Protein AF-A0AAJ5NMN6-F1 (afdb_monomer_lite)

Radius of gyration: 19.34 Å; chains: 1; bounding box: 38×42×44 Å

Secondary structure (DSSP, 8-state):
-HHHHHHHHHHTTT-HHHHHHHHHTHHHHTGGGGS-HHHHHHHH-THHHHHHHHHHHHHHHTSSS---HHHHHHHHHHHHHHHHTT--PPPTTHHHHH-

Structure (mmCIF, N/CA/C/O backbone):
data_AF-A0AAJ5NMN6-F1
#
_entry.id   AF-A0AAJ5NMN6-F1
#
loop_
_atom_site.group_PDB
_atom_site.id
_atom_site.type_symbol
_atom_site.label_atom_id
_atom_site.label_alt_id
_atom_site.label_comp_id
_atom_site.label_asym_id
_atom_site.label_entity_id
_atom_site.label_seq_id
_atom_site.pdbx_PDB_ins_code
_atom_site.Cartn_x
_atom_site.Cartn_y
_atom_site.Cartn_z
_atom_site.occupancy
_atom_site.B_iso_or_equiv
_atom_site.auth_seq_id
_atom_site.auth_comp_id
_atom_site.auth_asym_id
_atom_site.auth_atom_id
_atom_site.pdbx_PDB_model_num
ATOM 1 N N . MET A 1 1 ? 6.728 -6.094 -23.719 1.00 72.69 1 MET A N 1
ATOM 2 C CA . MET A 1 1 ? 5.917 -7.270 -23.330 1.00 72.69 1 MET A CA 1
ATOM 3 C C . MET A 1 1 ? 6.771 -8.477 -22.956 1.00 72.69 1 MET A C 1
ATOM 5 O O . MET A 1 1 ? 6.349 -9.196 -22.069 1.00 72.69 1 MET A O 1
ATOM 9 N N . GLN A 1 2 ? 7.993 -8.619 -23.491 1.00 85.31 2 GLN A N 1
ATOM 10 C CA . GLN A 1 2 ? 8.914 -9.733 -23.201 1.00 85.31 2 GLN A CA 1
ATOM 11 C C . GLN A 1 2 ? 8.975 -10.175 -21.722 1.00 85.31 2 GLN A C 1
ATOM 13 O O . GLN A 1 2 ? 8.750 -11.344 -21.428 1.00 85.31 2 GLN A O 1
ATOM 18 N N . ASN A 1 3 ? 9.162 -9.245 -20.777 1.00 91.00 3 ASN A N 1
ATOM 19 C CA . ASN A 1 3 ? 9.215 -9.590 -19.348 1.00 91.00 3 ASN A CA 1
ATOM 20 C C . ASN A 1 3 ? 7.878 -10.121 -18.785 1.00 91.00 3 ASN A C 1
ATOM 22 O O . ASN A 1 3 ? 7.880 -10.946 -17.872 1.00 91.00 3 ASN A O 1
ATOM 26 N N . LEU A 1 4 ? 6.733 -9.657 -19.304 1.00 92.81 4 LEU A N 1
ATOM 27 C CA . LEU A 1 4 ? 5.417 -10.169 -18.906 1.00 92.81 4 LEU A CA 1
ATOM 28 C C . LEU A 1 4 ? 5.199 -11.584 -19.453 1.00 92.81 4 LEU A C 1
ATOM 30 O O . LEU A 1 4 ? 4.680 -12.439 -18.739 1.00 92.81 4 LEU A O 1
ATOM 34 N N . ASP A 1 5 ? 5.648 -11.848 -20.678 1.00 94.56 5 ASP A N 1
ATOM 35 C CA . ASP A 1 5 ? 5.539 -13.170 -21.296 1.00 94.56 5 ASP A CA 1
ATOM 36 C C . ASP A 1 5 ? 6.428 -14.198 -20.581 1.00 94.56 5 ASP A C 1
ATOM 38 O O . ASP A 1 5 ? 6.017 -15.334 -20.353 1.00 94.56 5 ASP A O 1
ATOM 42 N N . GLU A 1 6 ? 7.627 -13.806 -20.147 1.00 96.31 6 GLU A N 1
ATOM 43 C CA . GLU A 1 6 ? 8.489 -14.638 -19.297 1.00 96.31 6 GLU A CA 1
ATOM 44 C C . GLU A 1 6 ? 7.861 -14.910 -17.924 1.00 96.31 6 GLU A C 1
ATOM 46 O O . GLU A 1 6 ? 7.870 -16.047 -17.441 1.00 96.31 6 GLU A O 1
ATOM 51 N N . PHE A 1 7 ? 7.255 -13.890 -17.310 1.00 94.62 7 PHE A N 1
ATOM 52 C CA . PHE A 1 7 ? 6.501 -14.049 -16.069 1.00 94.62 7 PHE A CA 1
ATOM 53 C C . PHE A 1 7 ? 5.329 -15.028 -16.240 1.00 94.62 7 PHE A C 1
ATOM 55 O O . PHE A 1 7 ? 5.147 -15.922 -15.409 1.00 94.62 7 PHE A O 1
ATOM 62 N N . ALA A 1 8 ? 4.586 -14.917 -17.343 1.00 95.94 8 ALA A N 1
ATOM 63 C CA . ALA A 1 8 ? 3.493 -15.816 -17.692 1.00 95.94 8 ALA A CA 1
ATOM 64 C C . ALA A 1 8 ? 3.973 -17.254 -17.928 1.00 95.94 8 ALA A C 1
ATOM 66 O O . ALA A 1 8 ? 3.357 -18.185 -17.415 1.00 95.94 8 ALA A O 1
ATOM 67 N N . LYS A 1 9 ? 5.103 -17.456 -18.616 1.00 96.69 9 LYS A N 1
ATOM 68 C CA . LYS A 1 9 ? 5.703 -18.790 -18.800 1.00 96.69 9 LYS A CA 1
ATOM 69 C C . LYS A 1 9 ? 6.066 -19.441 -17.468 1.00 96.69 9 LYS A C 1
ATOM 71 O O . LYS A 1 9 ? 5.803 -20.622 -17.271 1.00 96.69 9 LYS A O 1
ATOM 76 N N . LYS A 1 10 ? 6.642 -18.671 -16.542 1.00 97.12 10 LYS A N 1
ATOM 77 C CA . LYS A 1 10 ? 7.091 -19.189 -15.243 1.00 97.12 10 LYS A CA 1
ATOM 78 C C . LYS A 1 10 ? 5.938 -19.479 -14.278 1.00 97.12 10 LYS A C 1
ATOM 80 O O . LYS A 1 10 ? 6.000 -20.455 -13.537 1.00 97.12 10 LYS A O 1
ATOM 8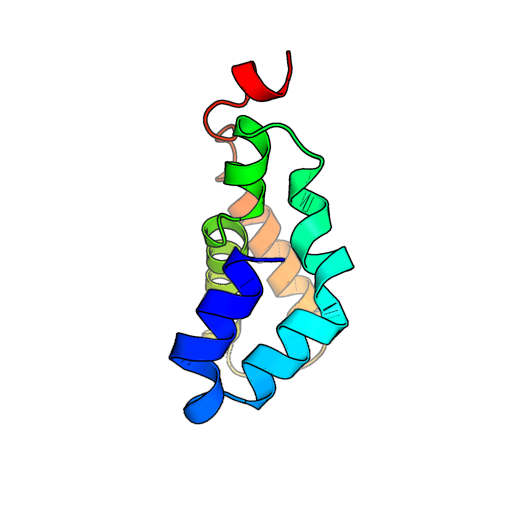5 N N . TRP A 1 11 ? 4.909 -18.631 -14.252 1.00 97.12 11 TRP A N 1
ATOM 86 C CA . TRP A 1 11 ? 3.872 -18.663 -13.209 1.00 97.12 11 TRP A CA 1
ATOM 87 C C . TRP A 1 11 ? 2.459 -18.956 -13.711 1.00 97.12 11 TRP A C 1
ATOM 89 O O . TRP A 1 11 ? 1.570 -19.194 -12.893 1.00 97.12 11 TRP A O 1
ATOM 99 N N . GLY A 1 12 ? 2.234 -18.981 -15.022 1.00 95.56 12 GLY A N 1
ATOM 100 C CA . GLY A 1 12 ? 0.904 -19.108 -15.618 1.00 95.56 12 GLY A CA 1
ATOM 101 C C . GLY A 1 12 ? 0.200 -20.418 -15.311 1.00 95.56 12 GLY A C 1
ATOM 102 O O . GLY A 1 12 ? -1.014 -20.409 -15.140 1.00 95.56 12 GLY A O 1
ATOM 103 N N .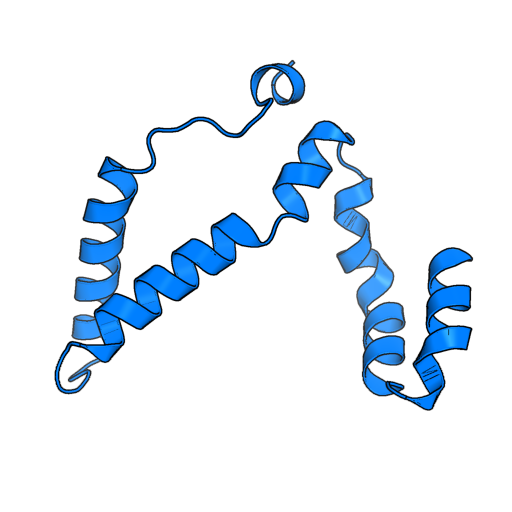 GLN A 1 13 ? 0.942 -21.514 -15.135 1.00 96.25 13 GLN A N 1
ATOM 104 C CA . GLN A 1 13 ? 0.346 -22.785 -14.720 1.00 96.25 13 GLN A CA 1
ATOM 105 C C . GLN A 1 13 ? -0.185 -22.724 -13.281 1.00 96.25 13 GLN A C 1
ATOM 107 O O . GLN A 1 13 ? -1.260 -23.240 -12.990 1.00 96.25 13 GLN A O 1
ATOM 112 N N . LYS A 1 14 ? 0.555 -22.074 -12.373 1.00 97.69 14 LYS A N 1
ATOM 113 C CA . LYS A 1 14 ? 0.204 -22.005 -10.948 1.00 97.69 14 LYS A CA 1
ATOM 114 C C . LYS A 1 14 ? -0.827 -20.914 -10.649 1.00 97.69 14 LYS A C 1
ATOM 116 O O . LYS A 1 14 ? -1.647 -21.076 -9.751 1.00 97.69 14 LYS A O 1
ATOM 121 N N . TYR A 1 15 ? -0.777 -19.804 -11.384 1.00 97.50 15 TYR A N 1
ATOM 122 C CA . TYR A 1 15 ? -1.592 -18.615 -11.131 1.00 97.50 15 TYR A CA 1
ATOM 123 C C .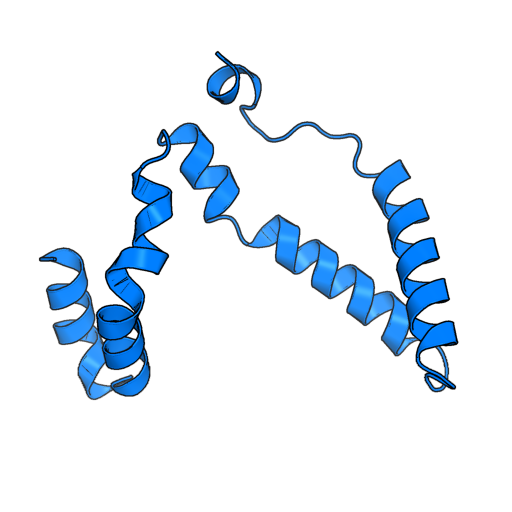 TYR A 1 15 ? -2.226 -18.044 -12.416 1.00 97.50 15 TYR A C 1
ATOM 125 O O . TYR A 1 15 ? -2.000 -16.876 -12.750 1.00 97.50 15 TYR A O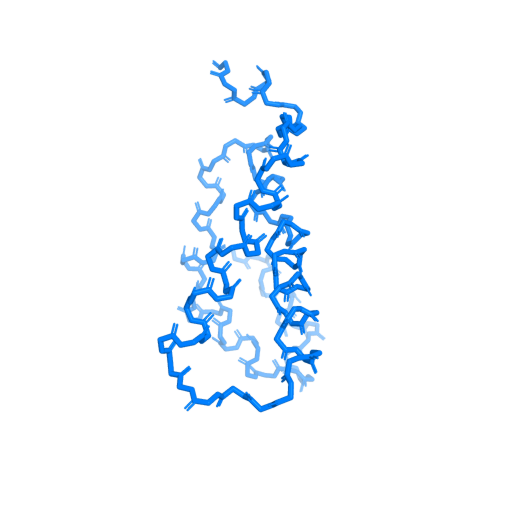 1
ATOM 133 N N . PRO A 1 16 ? -3.059 -18.820 -13.133 1.00 96.12 16 PRO A N 1
ATOM 134 C CA . PRO A 1 16 ? -3.604 -18.416 -14.433 1.00 96.12 16 PRO A CA 1
ATOM 135 C C . PRO A 1 16 ? -4.448 -17.134 -14.358 1.00 96.12 16 PRO A C 1
ATOM 137 O O . PRO A 1 16 ? -4.324 -16.253 -15.209 1.00 96.12 16 PRO A O 1
ATOM 140 N N . SER A 1 17 ? -5.250 -16.970 -13.300 1.00 97.19 17 SER A N 1
ATOM 141 C CA . SER A 1 17 ? -6.073 -15.768 -13.098 1.00 97.19 17 SER A CA 1
ATOM 142 C C . SER A 1 17 ? -5.239 -14.505 -12.874 1.00 97.19 17 SER A C 1
ATOM 144 O O . SER A 1 17 ? -5.629 -13.427 -13.321 1.00 97.19 17 SER A O 1
ATOM 146 N N . ILE A 1 18 ? -4.078 -14.630 -12.216 1.00 96.06 18 ILE A N 1
ATOM 147 C CA . ILE A 1 18 ? -3.158 -13.503 -12.009 1.00 96.06 18 ILE A CA 1
ATOM 148 C C . ILE A 1 18 ? -2.596 -13.069 -13.360 1.00 96.06 18 ILE A C 1
ATOM 150 O O . ILE A 1 18 ? -2.676 -11.890 -13.694 1.00 96.06 18 ILE A O 1
ATOM 154 N N . ILE A 1 19 ? -2.100 -14.014 -14.165 1.00 96.62 19 ILE A N 1
ATOM 155 C CA . ILE A 1 19 ? -1.576 -13.723 -15.506 1.00 96.62 19 ILE A CA 1
ATOM 156 C C . ILE A 1 19 ? -2.636 -13.049 -16.382 1.00 96.62 19 ILE A C 1
ATOM 158 O O . ILE A 1 19 ? -2.363 -12.010 -16.981 1.00 96.62 19 ILE A O 1
ATOM 162 N N . LYS A 1 20 ? -3.865 -13.579 -16.404 1.00 96.25 20 LYS A N 1
ATOM 163 C CA . LYS A 1 20 ? -4.978 -12.982 -17.155 1.00 96.25 20 LYS A CA 1
ATOM 164 C C . LYS A 1 20 ? -5.239 -11.530 -16.739 1.00 96.25 20 LYS A C 1
ATOM 166 O O . LYS A 1 20 ? -5.396 -10.671 -17.600 1.00 96.25 20 LYS A O 1
ATOM 171 N N . SER A 1 21 ? -5.252 -11.254 -15.434 1.00 97.00 21 SER A N 1
ATOM 172 C CA . SER A 1 21 ? -5.431 -9.898 -14.905 1.00 97.00 21 SER A CA 1
ATOM 173 C C . SER A 1 21 ? -4.285 -8.961 -15.300 1.00 97.00 21 SER A C 1
ATOM 175 O O . SER A 1 21 ? -4.537 -7.816 -15.671 1.00 97.00 21 SER A O 1
ATOM 177 N N . TRP A 1 22 ? -3.038 -9.443 -15.294 1.00 95.81 22 TRP A N 1
ATOM 178 C CA . TRP A 1 22 ? -1.888 -8.655 -15.743 1.00 95.81 22 TRP A CA 1
ATOM 179 C C . TRP A 1 22 ? -1.994 -8.251 -17.209 1.00 95.81 22 TRP A C 1
ATOM 181 O O . TRP A 1 22 ? -1.768 -7.085 -17.506 1.00 95.81 22 TRP A O 1
ATOM 191 N N . TYR A 1 23 ? -2.357 -9.170 -18.110 1.00 95.50 23 TYR A N 1
ATOM 192 C CA . TYR A 1 23 ? -2.548 -8.832 -19.525 1.00 95.50 23 TYR A CA 1
ATOM 193 C C . TYR A 1 23 ? -3.720 -7.867 -19.731 1.00 95.50 23 TYR A C 1
ATOM 195 O O . TYR A 1 23 ? -3.579 -6.898 -20.471 1.00 95.50 23 TYR A O 1
ATOM 203 N N . ALA A 1 24 ? -4.848 -8.092 -19.049 1.00 96.69 24 ALA A N 1
ATOM 204 C CA . ALA A 1 24 ? -6.034 -7.243 -19.172 1.00 96.69 24 ALA A CA 1
ATOM 205 C C . ALA A 1 24 ? -5.784 -5.800 -18.700 1.00 96.69 24 ALA A C 1
ATOM 207 O O . ALA A 1 24 ? -6.239 -4.858 -19.339 1.00 96.69 24 ALA A O 1
ATOM 208 N N . ASN A 1 25 ? -5.030 -5.628 -17.611 1.00 95.88 25 ASN A N 1
ATOM 209 C CA . ASN A 1 25 ? -4.787 -4.326 -16.985 1.00 95.88 25 ASN A CA 1
ATOM 210 C C . ASN A 1 25 ? -3.385 -3.770 -17.284 1.00 95.88 25 ASN A C 1
ATOM 212 O O . ASN A 1 25 ? -2.944 -2.820 -16.639 1.00 95.88 25 ASN A O 1
ATOM 216 N N . PHE A 1 26 ? -2.653 -4.353 -18.241 1.00 93.56 26 PHE A N 1
ATOM 217 C CA . PHE A 1 26 ? -1.231 -4.058 -18.437 1.00 93.56 26 PHE A CA 1
ATOM 218 C C . PHE A 1 26 ? -0.966 -2.570 -18.677 1.00 93.56 26 PHE A C 1
ATOM 220 O O . PHE A 1 26 ? -0.047 -2.008 -18.087 1.00 93.56 26 PHE A O 1
ATOM 227 N N . ALA A 1 27 ? -1.779 -1.918 -19.511 1.00 92.94 27 ALA A N 1
ATOM 228 C CA . ALA A 1 27 ? -1.626 -0.499 -19.831 1.00 92.94 27 ALA A CA 1
ATOM 229 C C . ALA A 1 27 ? -1.753 0.401 -18.586 1.00 92.94 27 ALA A C 1
ATOM 231 O O . ALA A 1 27 ? -0.946 1.309 -18.379 1.00 92.94 27 ALA A O 1
ATOM 232 N N . GLU A 1 28 ? -2.721 0.115 -17.716 1.00 92.88 28 GLU A N 1
ATOM 233 C CA . GLU A 1 28 ? -2.914 0.848 -16.465 1.00 92.88 28 GLU A CA 1
ATOM 234 C C . GLU A 1 28 ? -1.760 0.576 -15.492 1.00 92.88 28 GLU A C 1
ATOM 236 O O . GLU A 1 28 ? -1.087 1.504 -15.040 1.00 92.88 28 GLU A O 1
ATOM 241 N N . LEU A 1 29 ? -1.438 -0.702 -15.271 1.00 90.94 29 LEU A N 1
ATOM 242 C CA . LEU A 1 29 ? -0.374 -1.132 -14.360 1.00 90.94 29 LEU A CA 1
ATOM 243 C C . LEU A 1 29 ? 1.014 -0.644 -14.775 1.00 90.94 29 LEU A C 1
ATOM 245 O O . LEU A 1 29 ? 1.898 -0.551 -13.932 1.00 90.94 29 LEU A O 1
ATOM 249 N N . THR A 1 30 ? 1.226 -0.331 -16.052 1.00 92.00 30 THR A N 1
ATOM 250 C CA . THR A 1 30 ? 2.502 0.174 -16.576 1.00 92.00 30 THR A CA 1
ATOM 251 C C . THR A 1 30 ? 2.541 1.690 -16.725 1.00 92.00 30 THR A C 1
ATOM 253 O O . THR A 1 30 ? 3.597 2.240 -17.035 1.00 92.00 30 THR A O 1
ATOM 256 N N . THR A 1 31 ? 1.445 2.400 -16.445 1.00 92.06 31 THR A N 1
ATOM 257 C CA . THR A 1 31 ? 1.386 3.864 -16.586 1.00 92.06 31 THR A CA 1
ATOM 258 C C . THR A 1 31 ? 2.442 4.565 -15.732 1.00 92.06 31 THR A C 1
ATOM 260 O O . THR A 1 31 ? 3.012 5.567 -16.163 1.00 92.06 31 THR A O 1
ATOM 263 N N . PHE A 1 32 ? 2.793 4.002 -14.571 1.00 89.00 32 PHE A N 1
ATOM 264 C CA . PHE A 1 32 ? 3.821 4.581 -13.708 1.00 89.00 32 PHE A CA 1
ATOM 265 C C . PHE A 1 32 ? 5.224 4.603 -14.344 1.00 89.00 32 PHE A C 1
ATOM 267 O O . PHE A 1 32 ? 6.066 5.397 -13.927 1.00 89.00 32 PHE A O 1
ATOM 274 N N . PHE A 1 33 ? 5.491 3.793 -15.379 1.00 91.12 33 PHE A N 1
ATOM 275 C CA . PHE A 1 33 ? 6.757 3.855 -16.115 1.00 91.12 33 PHE A CA 1
ATOM 276 C C . PHE A 1 33 ? 6.936 5.168 -16.888 1.00 91.12 33 PHE A C 1
ATOM 278 O O . PHE A 1 33 ? 8.061 5.499 -17.250 1.00 91.12 33 PHE A O 1
ATOM 285 N N . LYS A 1 34 ? 5.874 5.954 -17.094 1.00 91.75 34 LYS A N 1
ATOM 286 C CA . LYS A 1 34 ? 5.982 7.301 -17.676 1.00 91.75 34 LYS A CA 1
ATOM 287 C C . LYS A 1 34 ? 6.718 8.287 -16.761 1.00 91.75 34 LYS A C 1
ATOM 289 O O . LYS A 1 34 ? 7.223 9.290 -17.247 1.00 91.75 34 LYS A O 1
ATOM 294 N N . TYR A 1 35 ? 6.795 8.007 -15.460 1.00 90.19 35 TYR A N 1
ATOM 295 C CA . TYR A 1 35 ? 7.498 8.854 -14.498 1.00 90.19 35 TYR A CA 1
ATOM 296 C C . TYR A 1 35 ? 9.004 8.543 -14.435 1.00 90.19 35 TYR A C 1
ATOM 298 O O . TYR A 1 35 ? 9.400 7.409 -14.741 1.00 90.19 35 TYR A O 1
ATOM 306 N N . PRO A 1 36 ? 9.843 9.502 -13.992 1.00 90.38 36 PRO A N 1
ATOM 307 C CA . PRO A 1 36 ? 11.265 9.281 -13.724 1.00 90.38 36 PRO A CA 1
ATOM 308 C C . PRO A 1 36 ? 11.503 8.158 -12.713 1.00 90.38 36 PRO A C 1
ATOM 310 O O . PRO A 1 36 ? 10.659 7.890 -11.852 1.00 90.38 36 PRO A O 1
ATOM 313 N N . TYR A 1 37 ? 12.657 7.500 -12.806 1.00 88.06 37 TYR A N 1
ATOM 314 C CA . TYR A 1 37 ? 13.003 6.346 -11.972 1.00 88.06 37 TYR A CA 1
ATOM 315 C C . TYR A 1 37 ? 12.902 6.654 -10.470 1.00 88.06 37 TYR A C 1
ATOM 317 O O . TYR A 1 37 ? 12.374 5.853 -9.696 1.00 88.06 37 TYR A O 1
ATOM 325 N N . GLU A 1 38 ? 13.325 7.850 -10.081 1.00 85.69 38 GLU A N 1
ATOM 326 C CA . GLU A 1 38 ? 13.320 8.382 -8.723 1.00 85.69 38 GLU A CA 1
ATOM 327 C C . GLU A 1 38 ? 11.899 8.454 -8.153 1.00 85.69 38 GLU A C 1
ATOM 329 O O . GLU A 1 38 ? 11.674 8.111 -6.992 1.00 85.69 38 GLU A O 1
ATOM 334 N N . LEU A 1 39 ? 10.921 8.824 -8.986 1.00 87.31 39 LEU A N 1
ATOM 335 C CA . LEU A 1 39 ? 9.514 8.897 -8.596 1.00 87.31 39 LEU A CA 1
ATOM 336 C C . LEU A 1 39 ? 8.844 7.517 -8.604 1.00 87.31 39 LEU A C 1
ATOM 338 O O . LEU A 1 39 ? 7.998 7.241 -7.751 1.00 87.31 39 LEU A O 1
ATOM 342 N N . ARG A 1 40 ? 9.250 6.608 -9.503 1.00 89.38 40 ARG A N 1
ATOM 343 C CA . ARG A 1 40 ? 8.710 5.235 -9.541 1.00 89.38 40 ARG A CA 1
ATOM 344 C C . ARG A 1 40 ? 8.891 4.528 -8.204 1.00 89.38 40 ARG A C 1
ATOM 346 O O . ARG A 1 40 ? 7.970 3.835 -7.781 1.00 89.38 40 ARG A O 1
ATOM 353 N N . GLN A 1 41 ? 10.021 4.743 -7.522 1.00 85.31 41 GLN A N 1
ATOM 354 C CA . GLN A 1 41 ? 10.267 4.167 -6.196 1.00 85.31 41 GLN A CA 1
ATOM 355 C C . GLN A 1 41 ? 9.209 4.572 -5.174 1.00 85.31 41 GLN A C 1
ATOM 357 O O . GLN A 1 41 ? 8.727 3.724 -4.423 1.00 85.31 41 GLN A O 1
ATOM 362 N N . ALA A 1 42 ? 8.803 5.841 -5.171 1.00 84.94 42 ALA A N 1
ATOM 363 C CA . ALA A 1 42 ? 7.742 6.314 -4.290 1.00 84.94 42 ALA A CA 1
ATOM 364 C C . ALA A 1 42 ? 6.376 5.698 -4.645 1.00 84.94 42 ALA A C 1
ATOM 366 O O . ALA A 1 42 ? 5.586 5.432 -3.744 1.00 84.94 42 ALA A O 1
ATOM 367 N N . ILE A 1 43 ? 6.123 5.425 -5.931 1.00 87.56 43 ILE A N 1
ATOM 368 C CA . ILE A 1 43 ? 4.860 4.854 -6.424 1.00 87.56 43 ILE A CA 1
ATOM 369 C C . ILE A 1 43 ? 4.748 3.356 -6.111 1.00 87.56 43 ILE A C 1
ATOM 371 O O . ILE A 1 43 ? 3.746 2.926 -5.544 1.00 87.56 43 ILE A O 1
ATOM 375 N N . TYR A 1 44 ? 5.752 2.541 -6.463 1.00 85.12 44 TYR A N 1
ATOM 376 C CA . TYR A 1 44 ? 5.666 1.085 -6.269 1.00 85.12 44 TYR A CA 1
ATOM 377 C C . TYR A 1 44 ? 5.859 0.667 -4.805 1.00 85.12 44 TYR A C 1
ATOM 379 O O . TYR A 1 44 ? 5.576 -0.478 -4.440 1.00 85.12 44 TYR A O 1
ATOM 387 N N . THR A 1 45 ? 6.360 1.563 -3.947 1.00 84.19 45 THR A N 1
ATOM 388 C CA . THR A 1 45 ? 6.538 1.260 -2.527 1.00 84.19 45 THR A CA 1
ATOM 389 C C . THR A 1 45 ? 5.190 1.265 -1.813 1.00 84.19 45 THR A C 1
ATOM 391 O O . THR A 1 45 ? 4.628 2.303 -1.474 1.00 84.19 45 THR A O 1
ATOM 394 N N . ILE A 1 46 ? 4.705 0.071 -1.480 1.00 85.12 46 ILE A N 1
ATOM 395 C CA . ILE A 1 46 ? 3.426 -0.122 -0.783 1.00 85.12 46 ILE A CA 1
ATOM 396 C C . ILE A 1 46 ? 3.460 0.248 0.709 1.00 85.12 46 ILE A C 1
ATOM 398 O O . ILE A 1 46 ? 2.409 0.264 1.348 1.00 85.12 46 ILE A O 1
ATOM 402 N N . ASN A 1 47 ? 4.632 0.558 1.279 1.00 86.19 47 ASN A N 1
ATOM 403 C CA . ASN A 1 47 ? 4.798 0.812 2.718 1.00 86.19 47 ASN A CA 1
ATOM 404 C C . ASN A 1 47 ? 3.897 1.942 3.228 1.00 86.19 47 ASN A C 1
ATOM 406 O O . ASN A 1 47 ? 3.300 1.806 4.296 1.00 86.19 47 ASN A O 1
ATOM 410 N N . SER A 1 48 ? 3.757 3.029 2.466 1.00 85.62 48 SER A N 1
ATOM 411 C CA . SER A 1 48 ? 2.912 4.165 2.851 1.00 85.62 48 SER A CA 1
ATOM 412 C C . SER A 1 48 ? 1.447 3.737 2.973 1.00 85.62 48 SER A C 1
ATOM 414 O O . SER A 1 48 ? 0.847 3.889 4.036 1.00 85.62 48 SER A O 1
ATOM 416 N N . ILE A 1 49 ? 0.903 3.076 1.948 1.00 88.88 49 ILE A N 1
ATOM 417 C CA . ILE A 1 49 ? -0.481 2.575 1.946 1.00 88.88 49 ILE A CA 1
ATOM 418 C C . ILE A 1 49 ? -0.682 1.495 3.022 1.00 88.88 49 ILE A C 1
AT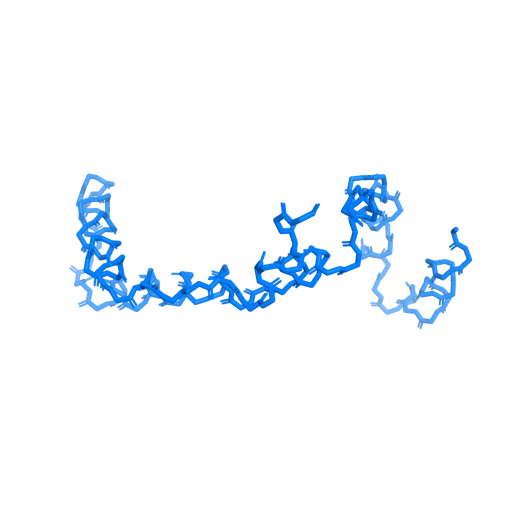OM 420 O O . ILE A 1 49 ? -1.676 1.503 3.749 1.00 88.88 49 ILE A O 1
ATOM 424 N N . GLN A 1 50 ? 0.272 0.575 3.187 1.00 91.44 50 GLN A N 1
ATOM 425 C CA . GLN A 1 50 ? 0.212 -0.461 4.221 1.00 91.44 50 GLN A CA 1
ATOM 426 C C . GLN A 1 50 ? 0.244 0.123 5.635 1.00 91.44 50 GLN A C 1
ATOM 428 O O . GLN A 1 50 ? -0.485 -0.358 6.503 1.00 91.44 50 GLN A O 1
ATOM 433 N N . SER A 1 51 ? 1.056 1.155 5.877 1.00 90.62 51 SER A N 1
ATOM 434 C CA . SER A 1 51 ? 1.136 1.829 7.175 1.00 90.62 51 SER A CA 1
ATOM 435 C C . SER A 1 51 ? -0.186 2.506 7.542 1.00 90.62 51 SER A C 1
ATOM 437 O O . SER A 1 51 ? -0.665 2.323 8.663 1.00 90.62 51 SER A O 1
ATOM 439 N N . VAL A 1 52 ? -0.833 3.169 6.577 1.00 91.50 52 VAL A N 1
ATOM 440 C CA . VAL A 1 52 ? -2.182 3.738 6.715 1.00 91.50 52 VAL A CA 1
ATOM 441 C C . VAL A 1 52 ? -3.200 2.636 7.016 1.00 91.50 52 VAL A C 1
ATOM 443 O O . VAL A 1 52 ? -3.918 2.706 8.011 1.00 91.50 52 VAL A O 1
ATOM 446 N N . ASN A 1 53 ? -3.217 1.562 6.224 1.00 91.81 53 ASN A N 1
ATOM 447 C CA . ASN A 1 53 ? -4.136 0.440 6.432 1.00 91.81 53 ASN A CA 1
ATOM 448 C C . ASN A 1 53 ? -3.950 -0.219 7.807 1.00 91.81 53 ASN A C 1
ATOM 450 O O . ASN A 1 53 ? -4.924 -0.580 8.470 1.00 91.81 53 ASN A O 1
ATOM 454 N N . LYS A 1 54 ? -2.702 -0.363 8.263 1.00 92.38 54 LYS A N 1
ATOM 455 C CA . LYS A 1 54 ? -2.374 -0.884 9.595 1.00 92.38 54 LYS A CA 1
ATOM 456 C C . LYS A 1 54 ? -2.873 0.051 10.695 1.00 92.38 54 LYS A C 1
ATOM 458 O O . LYS A 1 54 ? -3.416 -0.431 11.688 1.00 92.38 54 LYS A O 1
ATOM 463 N N . LEU A 1 55 ? -2.714 1.362 10.519 1.00 91.75 55 LEU A N 1
ATOM 464 C CA . LEU A 1 55 ? -3.194 2.377 11.453 1.00 91.75 55 LEU A CA 1
ATOM 465 C C . LEU A 1 55 ? -4.722 2.336 11.589 1.00 91.75 55 LEU A C 1
ATOM 467 O O . LEU A 1 55 ? -5.222 2.305 12.714 1.00 91.75 55 LEU A O 1
ATOM 471 N N . ILE A 1 56 ? -5.451 2.272 10.471 1.00 89.50 56 ILE A N 1
ATOM 472 C CA . ILE A 1 56 ? -6.916 2.158 10.468 1.00 89.50 56 ILE A CA 1
ATOM 473 C C . ILE A 1 56 ? -7.332 0.880 11.199 1.00 89.50 56 ILE A C 1
ATOM 475 O O . ILE A 1 56 ? -8.054 0.952 12.189 1.00 89.50 56 ILE A O 1
ATOM 479 N N . LYS A 1 57 ? -6.806 -0.285 10.788 1.00 89.50 57 LYS A N 1
ATOM 480 C CA . LYS A 1 57 ? -7.134 -1.583 11.408 1.00 89.50 57 LYS A CA 1
ATOM 481 C C . LYS A 1 57 ? -6.867 -1.603 12.913 1.00 89.50 57 LYS A C 1
ATOM 483 O O . LYS A 1 57 ? -7.659 -2.156 13.668 1.00 89.50 57 LYS A O 1
ATOM 488 N N . LYS A 1 58 ? -5.757 -1.008 13.364 1.00 89.06 58 LYS A N 1
ATOM 489 C CA . LYS A 1 58 ? -5.410 -0.938 14.791 1.00 89.06 58 LYS A CA 1
ATOM 490 C C . LYS A 1 58 ? -6.439 -0.132 15.588 1.00 89.06 58 LYS A C 1
ATOM 492 O O . LYS A 1 58 ? -6.799 -0.546 16.687 1.00 89.06 58 LYS A O 1
ATOM 497 N N . ASN A 1 59 ? -6.885 1.005 15.059 1.00 86.50 59 ASN A N 1
ATOM 498 C CA . ASN A 1 59 ? -7.789 1.909 15.773 1.00 86.50 59 ASN A CA 1
ATOM 499 C C . ASN A 1 59 ? -9.260 1.500 15.678 1.00 86.50 59 ASN A C 1
ATOM 501 O O . ASN A 1 59 ? -10.037 1.877 16.548 1.00 86.50 59 ASN A O 1
ATOM 505 N N . THR A 1 60 ? -9.644 0.708 14.676 1.00 85.69 60 THR A N 1
ATOM 506 C CA . THR A 1 60 ? -11.005 0.167 14.573 1.00 85.69 60 THR A CA 1
ATOM 507 C C . THR A 1 60 ? -11.177 -1.128 15.363 1.00 85.69 60 THR A C 1
ATOM 509 O O . THR A 1 60 ? -12.208 -1.309 16.000 1.00 85.69 60 THR A O 1
ATOM 512 N N . LYS A 1 61 ? -10.162 -2.005 15.408 1.00 83.50 61 LYS A N 1
ATOM 513 C CA . LYS A 1 61 ? -10.237 -3.301 16.113 1.00 83.50 61 LYS A CA 1
ATOM 514 C C . LYS A 1 61 ? -10.409 -3.173 17.633 1.00 83.50 61 LYS A C 1
ATOM 516 O O . LYS A 1 61 ? -10.944 -4.077 18.260 1.00 83.50 61 LYS A O 1
ATOM 521 N N . THR A 1 62 ? -9.932 -2.085 18.234 1.00 76.50 62 THR A N 1
ATOM 522 C CA . THR A 1 62 ? -9.945 -1.877 19.695 1.00 76.50 62 THR A CA 1
ATOM 523 C C . THR A 1 62 ? -11.193 -1.159 20.209 1.00 76.50 62 THR A C 1
ATOM 525 O O . THR A 1 62 ? -11.355 -1.018 21.419 1.00 76.50 62 THR A O 1
ATOM 528 N N . LYS A 1 63 ? -12.077 -0.687 19.323 1.00 75.38 63 LYS A N 1
ATOM 529 C CA . LYS A 1 63 ? -13.315 0.010 19.693 1.00 75.38 63 LYS A CA 1
ATOM 530 C C . LYS A 1 63 ? -14.454 -1.007 19.660 1.00 75.38 63 LYS A C 1
ATOM 532 O O . LYS A 1 63 ? -14.747 -1.559 18.605 1.00 75.38 63 LYS A O 1
ATOM 537 N N . GLY A 1 64 ? -15.025 -1.312 20.827 1.00 66.19 64 GLY A N 1
ATOM 538 C CA . GLY A 1 64 ? -16.040 -2.354 21.015 1.00 66.19 64 GLY A CA 1
ATOM 539 C C . GLY A 1 64 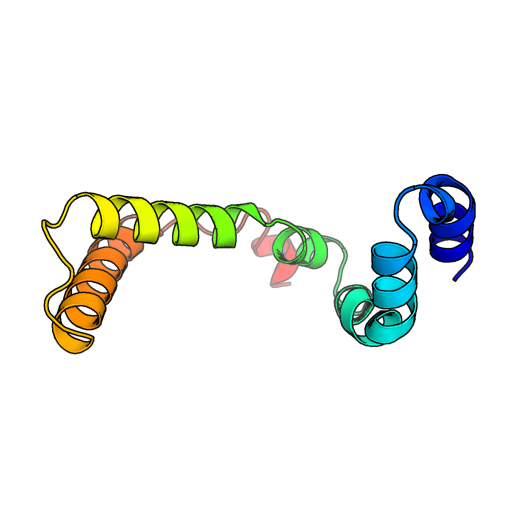? -17.305 -2.114 20.188 1.00 66.19 64 GLY A C 1
ATOM 540 O O . GLY A 1 64 ? -18.225 -1.450 20.652 1.00 66.19 64 GLY A O 1
ATOM 541 N N . GLY A 1 65 ? -17.326 -2.672 18.975 1.00 71.06 65 GLY A N 1
ATOM 542 C CA . GLY A 1 65 ? -18.416 -2.548 18.010 1.00 71.06 65 GLY A CA 1
ATOM 543 C C . GLY A 1 65 ? -18.438 -1.185 17.316 1.00 71.06 65 GLY A C 1
ATOM 544 O O . GLY A 1 65 ? -18.573 -0.138 17.943 1.00 71.06 65 GLY A O 1
ATOM 545 N N . ILE A 1 66 ? -18.336 -1.182 15.987 1.00 78.50 66 ILE A N 1
ATOM 546 C CA . ILE A 1 66 ? -18.606 0.020 15.193 1.00 78.50 66 ILE A CA 1
ATOM 547 C C . ILE A 1 66 ? -20.125 0.218 15.183 1.00 78.50 66 ILE A C 1
ATOM 549 O O . ILE A 1 66 ? -20.841 -0.539 14.537 1.00 78.50 66 ILE A O 1
ATOM 553 N N . GLN A 1 67 ? -20.610 1.217 15.919 1.00 79.75 67 GLN A N 1
ATOM 554 C CA . GLN A 1 67 ? -22.048 1.432 16.135 1.00 79.75 67 GLN A CA 1
ATOM 555 C C . GLN A 1 67 ? -22.751 2.129 14.956 1.00 79.75 67 GLN A C 1
ATOM 557 O O . GLN A 1 67 ? -23.965 2.039 14.820 1.00 79.75 67 GLN A O 1
ATOM 562 N N . SER A 1 68 ? -22.005 2.837 14.101 1.00 87.88 68 SER A N 1
ATOM 563 C CA . SER A 1 68 ? -22.513 3.459 12.871 1.00 87.88 68 SER A CA 1
ATOM 564 C C . SER A 1 68 ? -21.372 3.859 11.930 1.00 87.88 68 SER A C 1
ATOM 566 O O . SER A 1 68 ? -20.215 3.977 12.346 1.00 87.88 68 SER A O 1
ATOM 568 N N . VAL A 1 69 ? -21.700 4.136 10.663 1.00 88.19 69 VAL A N 1
ATOM 569 C CA . VAL A 1 69 ? -20.740 4.684 9.686 1.00 88.19 69 VAL A CA 1
ATOM 570 C C . VAL A 1 69 ? -20.203 6.043 10.147 1.00 88.19 69 VAL A C 1
ATOM 572 O O . VAL A 1 69 ? -19.002 6.282 10.072 1.00 88.19 69 VAL A O 1
ATOM 575 N N . ASN A 1 70 ? -21.050 6.903 10.722 1.00 91.25 70 ASN A N 1
ATOM 576 C CA . ASN A 1 70 ? -20.630 8.210 11.245 1.00 91.25 70 ASN A CA 1
ATOM 577 C C . ASN A 1 70 ? -19.610 8.080 12.386 1.00 91.25 70 ASN A C 1
ATOM 579 O O . ASN A 1 70 ? -18.634 8.831 12.439 1.00 91.25 70 ASN A O 1
ATOM 583 N N . TYR A 1 71 ? -19.801 7.103 13.277 1.00 88.44 71 TYR A N 1
ATOM 584 C CA . TYR A 1 71 ? -18.848 6.798 14.343 1.00 88.44 71 TYR A CA 1
ATOM 585 C C . TYR A 1 71 ? -17.490 6.355 13.778 1.00 88.44 71 TYR A C 1
ATOM 587 O O . TYR A 1 71 ? -16.447 6.873 14.190 1.00 88.44 71 TYR A O 1
ATOM 595 N N . LEU A 1 72 ? -17.501 5.460 12.784 1.00 88.69 72 LEU A N 1
ATOM 596 C CA . LEU A 1 72 ? -16.290 5.013 12.093 1.00 88.69 72 LEU A CA 1
ATOM 597 C C . LEU A 1 72 ? -15.565 6.173 11.403 1.00 88.69 72 LEU A C 1
ATOM 599 O O . LEU A 1 72 ? -14.350 6.307 11.557 1.00 88.69 72 LEU A O 1
ATOM 603 N N . SER A 1 73 ? -16.296 7.028 10.687 1.00 90.88 73 SER A N 1
ATOM 604 C CA . SER A 1 73 ? -15.742 8.207 10.016 1.00 90.88 73 SER A CA 1
ATOM 605 C C . SER A 1 73 ? -15.082 9.158 11.010 1.00 90.88 73 SER A C 1
ATOM 607 O O . SER A 1 73 ? -13.952 9.586 10.785 1.00 90.88 73 SER A O 1
ATOM 609 N N . LYS A 1 74 ? -15.724 9.427 12.157 1.00 91.19 74 LYS A N 1
ATOM 610 C CA . LYS A 1 74 ? -15.171 10.308 13.196 1.00 91.19 74 LYS A CA 1
ATOM 611 C C . LYS A 1 74 ? -13.884 9.746 13.804 1.00 91.19 74 LYS A C 1
ATOM 613 O O . LYS A 1 74 ? -12.905 10.476 13.938 1.00 91.19 74 LYS A O 1
ATOM 618 N N . ILE A 1 75 ? -13.848 8.453 14.131 1.00 89.62 75 ILE A N 1
ATOM 619 C CA . ILE A 1 75 ? -12.632 7.805 14.656 1.00 89.62 75 ILE A CA 1
ATOM 620 C C . ILE A 1 75 ? -11.518 7.802 13.621 1.00 89.62 75 ILE A C 1
ATOM 622 O O . ILE A 1 75 ? -10.368 8.078 13.958 1.00 89.62 75 ILE A O 1
ATOM 626 N N . THR A 1 76 ? -11.850 7.489 12.372 1.00 90.12 76 THR A N 1
ATOM 627 C CA . THR A 1 76 ? -10.886 7.460 11.273 1.00 90.12 76 THR A CA 1
ATOM 628 C C . THR A 1 76 ? -10.284 8.847 11.071 1.00 90.12 76 THR A C 1
ATOM 630 O O . THR A 1 76 ? -9.064 8.978 11.045 1.00 90.12 76 THR A O 1
ATOM 633 N N . TYR A 1 77 ? -11.116 9.891 11.050 1.00 91.94 77 TYR A N 1
ATOM 634 C CA . TYR A 1 77 ? -10.673 11.280 10.964 1.00 91.94 77 TYR A CA 1
ATOM 635 C C . TYR A 1 77 ? -9.728 11.665 12.109 1.00 91.94 77 TYR A C 1
ATOM 637 O O . TYR A 1 77 ? -8.612 12.109 11.853 1.00 91.94 77 TYR A O 1
ATOM 645 N N . LEU A 1 78 ? -10.122 11.436 13.367 1.00 92.00 78 LEU A N 1
ATOM 646 C CA . LEU A 1 78 ? -9.283 11.752 14.533 1.00 92.00 78 LEU A CA 1
ATOM 647 C C . LEU A 1 78 ? -7.967 10.960 14.533 1.00 92.00 78 LEU A C 1
ATOM 649 O O . LEU A 1 78 ? -6.915 11.477 14.899 1.00 92.00 78 LEU A O 1
ATOM 653 N N . THR A 1 79 ? -8.012 9.707 14.081 1.00 91.31 79 THR A N 1
ATOM 654 C CA . THR A 1 79 ? -6.823 8.865 13.921 1.00 91.31 79 THR A CA 1
ATOM 655 C C . THR A 1 79 ? -5.857 9.461 12.902 1.00 91.31 79 THR A C 1
ATOM 657 O O . THR A 1 79 ? -4.651 9.478 13.146 1.00 91.31 79 THR A O 1
ATOM 660 N N . PHE A 1 80 ? -6.376 9.951 11.774 1.00 93.38 80 PHE A N 1
ATOM 661 C CA . PHE A 1 80 ? -5.564 10.607 10.758 1.00 93.38 80 PHE A CA 1
ATOM 662 C C . PHE A 1 80 ? -4.993 11.932 11.244 1.00 93.38 80 PHE A C 1
ATOM 664 O O . PHE A 1 80 ? -3.809 12.150 11.035 1.00 93.38 80 PHE A O 1
ATOM 671 N N . GLN A 1 81 ? -5.767 12.765 11.944 1.00 93.25 81 GLN A N 1
ATOM 672 C CA . GLN A 1 81 ? -5.257 14.009 12.540 1.00 93.25 81 GLN A CA 1
ATOM 673 C C . GLN A 1 81 ? -4.024 13.737 13.420 1.00 93.25 81 GLN A C 1
ATOM 675 O O . GLN A 1 81 ? -2.941 14.250 13.144 1.00 93.25 81 GLN A O 1
ATOM 680 N N . ASN A 1 82 ? -4.140 12.798 14.364 1.00 91.12 82 ASN A N 1
ATOM 681 C CA . ASN A 1 82 ? -3.035 12.407 15.250 1.00 91.12 82 ASN A CA 1
ATOM 682 C C . ASN A 1 82 ? -1.831 11.791 14.508 1.00 91.12 82 ASN A C 1
ATOM 684 O O . ASN A 1 82 ? -0.697 11.828 14.990 1.00 91.12 82 ASN A O 1
ATOM 688 N N . ALA A 1 83 ? -2.064 11.133 13.370 1.00 90.69 83 ALA A N 1
ATOM 689 C CA . ALA A 1 83 ? -0.994 10.547 12.568 1.00 90.69 83 ALA A CA 1
ATOM 690 C C . ALA A 1 83 ? -0.274 11.598 11.720 1.00 90.69 83 ALA A C 1
ATOM 692 O O . ALA A 1 83 ? 0.953 11.562 11.631 1.00 90.69 83 ALA A O 1
ATOM 693 N N . THR A 1 84 ? -1.013 12.554 11.158 1.00 90.56 84 THR A N 1
ATOM 694 C CA . THR A 1 84 ? -0.480 13.660 10.357 1.00 90.56 84 THR A CA 1
ATOM 695 C C . THR A 1 84 ? 0.468 14.535 11.171 1.00 90.56 84 THR A C 1
ATOM 697 O O . THR A 1 84 ? 1.523 14.911 10.665 1.00 90.56 84 THR A O 1
ATOM 700 N N . GLU A 1 85 ? 0.193 14.758 12.459 1.00 89.69 85 GLU A N 1
ATOM 701 C CA . GLU A 1 85 ? 1.133 15.427 13.377 1.00 89.69 85 GLU A CA 1
ATOM 702 C C . GLU A 1 85 ? 2.515 14.753 13.410 1.00 89.69 85 GLU A C 1
ATOM 704 O O . GLU A 1 85 ? 3.536 15.416 13.569 1.00 89.69 85 GLU A O 1
ATOM 709 N N . LYS A 1 86 ? 2.574 13.431 13.210 1.00 86.81 86 LYS A N 1
ATOM 710 C CA . LYS A 1 86 ? 3.822 12.651 13.199 1.00 86.81 86 LYS A CA 1
ATOM 711 C C . LYS A 1 86 ? 4.410 12.487 11.798 1.00 86.81 86 LYS A C 1
ATOM 713 O O . LYS A 1 86 ? 5.613 12.263 11.661 1.00 86.81 86 LYS A O 1
ATOM 718 N N . TRP A 1 87 ? 3.594 12.578 10.751 1.00 89.50 87 TRP A N 1
ATOM 719 C CA . TRP A 1 87 ? 4.009 12.442 9.351 1.00 89.50 87 TRP A CA 1
ATOM 720 C C . TRP A 1 87 ? 4.598 13.739 8.786 1.00 89.50 87 TRP A C 1
ATOM 722 O O . TRP A 1 87 ? 4.190 14.224 7.740 1.00 89.50 87 TRP A O 1
ATOM 732 N N . GLN A 1 88 ? 5.606 14.279 9.470 1.00 86.44 88 GLN A N 1
ATOM 733 C CA . GLN A 1 88 ? 6.311 15.502 9.063 1.00 86.44 88 GLN A CA 1
ATOM 734 C C . GLN A 1 88 ? 7.545 15.219 8.193 1.00 86.44 88 GLN A C 1
ATOM 736 O O . GLN A 1 88 ? 8.196 16.131 7.691 1.00 86.44 88 GLN A O 1
ATOM 741 N N . ARG A 1 89 ? 7.915 13.942 8.029 1.00 84.38 89 ARG A N 1
ATOM 742 C CA . ARG A 1 89 ? 9.102 13.558 7.261 1.00 84.38 89 ARG A CA 1
ATOM 743 C C . ARG A 1 89 ? 8.845 13.669 5.764 1.00 84.38 89 ARG A C 1
ATOM 745 O O . ARG A 1 89 ? 7.877 13.120 5.247 1.00 84.38 89 ARG A O 1
ATOM 752 N N . GLN A 1 90 ? 9.781 14.312 5.077 1.00 81.62 90 GLN A N 1
ATOM 753 C CA . GLN A 1 90 ? 9.800 14.407 3.626 1.00 81.62 90 GLN A CA 1
ATOM 754 C C . GLN A 1 90 ? 10.005 13.030 2.977 1.00 81.62 90 GLN A C 1
ATOM 756 O O . GLN A 1 90 ? 10.684 12.157 3.526 1.00 81.62 90 GLN A O 1
ATOM 761 N N . VAL A 1 91 ? 9.441 12.848 1.780 1.00 82.75 91 VAL A N 1
ATOM 762 C CA . VAL A 1 91 ? 9.694 11.664 0.952 1.00 82.75 91 VAL A CA 1
ATOM 763 C C . VAL A 1 91 ? 11.196 11.550 0.681 1.00 82.75 91 VAL A C 1
ATOM 765 O O . VAL A 1 91 ? 11.880 12.538 0.405 1.00 82.75 91 VAL A O 1
ATOM 768 N N . ARG A 1 92 ? 11.731 10.330 0.773 1.00 81.69 92 ARG A N 1
ATOM 769 C CA . ARG A 1 92 ? 13.144 10.067 0.485 1.00 81.69 92 ARG A CA 1
ATOM 770 C C . ARG A 1 92 ? 13.485 10.558 -0.925 1.00 81.69 92 ARG A C 1
ATOM 772 O O . ARG A 1 92 ? 12.726 10.314 -1.854 1.00 81.69 92 ARG A O 1
ATOM 779 N N . ASN A 1 93 ? 14.631 11.224 -1.073 1.00 83.25 93 ASN A N 1
ATOM 780 C CA . ASN A 1 93 ? 15.120 11.760 -2.351 1.00 83.25 93 ASN A CA 1
ATOM 781 C C . ASN A 1 93 ? 14.183 12.784 -3.022 1.00 83.25 93 ASN A C 1
ATOM 783 O O . ASN A 1 93 ? 14.303 13.031 -4.218 1.00 83.25 93 ASN A O 1
ATOM 787 N N . TRP A 1 94 ? 13.284 13.430 -2.271 1.00 85.75 94 TRP A N 1
ATOM 788 C CA . TRP A 1 94 ? 12.360 14.421 -2.837 1.00 85.75 94 TRP A CA 1
ATOM 789 C C . TRP A 1 94 ? 13.053 15.588 -3.550 1.00 85.75 94 TRP A C 1
ATOM 791 O O . TRP A 1 94 ? 12.522 16.109 -4.522 1.00 85.75 94 TRP A O 1
ATOM 801 N N . HIS A 1 95 ? 14.248 15.984 -3.105 1.00 86.88 95 HIS A N 1
ATOM 802 C CA . HIS A 1 95 ? 15.045 17.019 -3.772 1.00 86.88 95 HIS A CA 1
ATOM 803 C C . HIS A 1 95 ? 15.466 16.626 -5.197 1.00 86.88 95 HIS A C 1
ATOM 805 O O . HIS A 1 95 ? 15.608 17.501 -6.037 1.00 86.88 95 HIS A O 1
ATOM 811 N N . ILE A 1 96 ? 15.629 15.329 -5.476 1.00 86.81 96 ILE A N 1
ATOM 812 C CA . ILE A 1 96 ? 15.940 14.817 -6.817 1.00 86.81 96 ILE A CA 1
ATOM 813 C C . ILE A 1 96 ? 14.670 14.768 -7.673 1.00 86.81 96 ILE A C 1
ATOM 815 O O . ILE A 1 96 ? 14.724 15.022 -8.862 1.00 86.81 96 ILE A O 1
ATOM 819 N N . ILE A 1 97 ? 13.521 14.470 -7.057 1.00 83.62 97 ILE A N 1
ATOM 820 C CA . ILE A 1 97 ? 12.221 14.361 -7.740 1.00 83.62 97 ILE A CA 1
ATOM 821 C C . ILE A 1 97 ? 11.646 15.737 -8.117 1.00 83.62 97 ILE A C 1
ATOM 823 O O . ILE A 1 97 ? 10.927 15.846 -9.104 1.00 83.62 97 ILE A O 1
ATOM 827 N N . LYS A 1 98 ? 11.884 16.766 -7.290 1.00 80.88 98 LYS A N 1
ATOM 828 C CA . LYS A 1 98 ? 11.323 18.116 -7.470 1.00 80.88 98 LYS A CA 1
ATOM 829 C C . LYS A 1 98 ? 12.038 18.928 -8.563 1.00 80.88 98 LYS A C 1
ATOM 831 O O . LYS A 1 98 ? 11.421 19.850 -9.095 1.00 80.88 98 LYS A O 1
ATOM 836 N N . ASN A 1 99 ? 13.313 18.639 -8.812 1.00 61.66 99 ASN A N 1
ATOM 837 C CA . ASN A 1 99 ? 14.136 19.330 -9.808 1.00 61.66 99 ASN A CA 1
ATOM 838 C C . ASN A 1 99 ? 13.859 18.800 -11.215 1.00 61.66 99 ASN A C 1
ATOM 840 O O . ASN A 1 99 ? 13.936 19.626 -12.148 1.00 61.66 99 ASN A O 1
#

Sequence (99 aa):
MQNLDEFAKKWGQKYPSIIKSWYANFAELTTFFKYPYELRQAIYTINSIQSVNKLIKKNTKTKGGIQSVNYLSKITYLTFQNATEKWQRQVRNWHIIKN

Organism: NCBI:txid86660

InterPro domains:
  IPR001207 Transposase, mutator type [PF00872] (2-89)
  IPR001207 Transposase, mutator type [PTHR33217] (3-97)

pLDDT: mean 88.96, std 6.57, range [61.66, 97.69]

Foldseek 3Di:
DVVLVVVCVVCCVPCVVVSVVCVVCVCVVCVLVVADPLVSCVVVPCCVVVVLVVLLCVQVVPPDDPPDPVSSVVSSVVSVVVVVVVPPDDDPPVVVRVD